Protein AF-A0A7J2Y8M0-F1 (afdb_monomer)

Secondary structure (DSSP, 8-state):
----EEEEETTT-EEPS--TTT----EEEEE-TTS-EEEEETTT--EEEESEEEEE-SS----------

pLDDT: mean 87.89, std 16.54, range [44.12, 98.19]

Solvent-accessible surface area (backbone atoms only — not comparable to full-atom values): 4365 Å² total; per-residue (Å²): 132,85,85,43,72,43,45,25,28,68,87,74,35,41,30,70,60,56,36,94,86,80,59,50,73,42,29,34,58,43,74,47,98,85,72,45,43,28,36,31,23,77,82,78,70,52,72,47,79,35,79,43,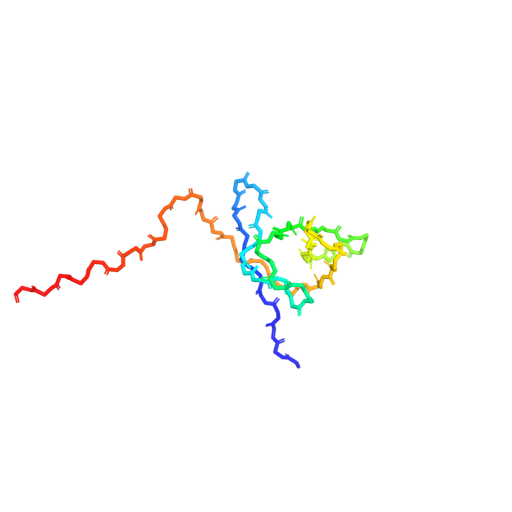78,45,75,38,72,88,64,73,82,81,76,80,78,82,82,79,134

Structure (mmCIF, N/CA/C/O backbone):
data_AF-A0A7J2Y8M0-F1
#
_entry.id   AF-A0A7J2Y8M0-F1
#
loop_
_atom_site.group_PDB
_atom_site.id
_atom_site.type_symbol
_atom_site.label_atom_id
_atom_site.label_alt_id
_atom_site.label_comp_id
_atom_site.label_asym_id
_atom_site.label_entity_id
_atom_site.label_seq_id
_atom_site.pdbx_PDB_ins_code
_atom_site.Cartn_x
_atom_site.Cartn_y
_atom_site.Cartn_z
_atom_site.occupancy
_atom_site.B_iso_or_equiv
_atom_site.auth_seq_id
_atom_site.auth_comp_id
_atom_site.auth_asym_id
_atom_site.auth_atom_id
_atom_site.pdbx_PDB_model_num
ATOM 1 N N . MET A 1 1 ? -0.042 9.366 -16.816 1.00 68.00 1 MET A N 1
ATOM 2 C CA . MET A 1 1 ? -0.894 9.082 -15.640 1.00 68.00 1 MET A CA 1
ATOM 3 C C . MET A 1 1 ? -0.235 9.718 -14.428 1.00 68.00 1 MET A C 1
ATOM 5 O O . MET A 1 1 ? 0.990 9.769 -14.434 1.00 68.00 1 MET A O 1
ATOM 9 N N . PRO A 1 2 ? -0.994 10.263 -13.464 1.00 82.38 2 PRO A N 1
ATOM 10 C CA . PRO A 1 2 ? -0.405 10.769 -12.228 1.00 82.38 2 PRO A CA 1
ATOM 11 C C . PRO A 1 2 ? 0.244 9.620 -11.446 1.00 82.38 2 PRO A C 1
ATOM 13 O O . PRO A 1 2 ? -0.275 8.506 -11.459 1.00 82.38 2 PRO A O 1
ATOM 16 N N . GLU A 1 3 ? 1.376 9.907 -10.806 1.00 91.50 3 GLU A N 1
ATOM 17 C CA . GLU A 1 3 ? 2.107 8.968 -9.948 1.00 91.50 3 GLU A CA 1
ATOM 18 C C . GLU A 1 3 ? 1.234 8.542 -8.754 1.00 91.50 3 GLU A C 1
ATOM 20 O O . GLU A 1 3 ? 0.640 9.385 -8.073 1.00 91.50 3 GLU A O 1
ATOM 25 N N . VAL A 1 4 ? 1.163 7.238 -8.483 1.00 93.38 4 VAL A N 1
ATOM 26 C CA . VAL A 1 4 ? 0.479 6.661 -7.323 1.00 93.38 4 VAL A CA 1
ATOM 27 C C . VAL A 1 4 ? 1.484 6.490 -6.190 1.00 93.38 4 VAL A C 1
ATOM 29 O O . VAL A 1 4 ? 2.267 5.541 -6.160 1.00 93.38 4 VAL A O 1
ATOM 32 N N . VAL A 1 5 ? 1.438 7.405 -5.224 1.00 95.94 5 VAL A N 1
ATOM 33 C CA . VAL A 1 5 ? 2.291 7.379 -4.030 1.00 95.94 5 VAL A CA 1
ATOM 34 C C . VAL A 1 5 ? 1.484 6.886 -2.831 1.00 95.94 5 VAL A C 1
ATOM 36 O O . VAL A 1 5 ? 0.422 7.432 -2.527 1.00 95.94 5 VAL A O 1
ATOM 39 N N . ILE A 1 6 ? 1.986 5.870 -2.125 1.00 96.19 6 ILE A N 1
ATOM 40 C CA . ILE A 1 6 ? 1.388 5.384 -0.871 1.00 96.19 6 ILE A CA 1
ATOM 41 C C . ILE A 1 6 ? 2.234 5.775 0.335 1.00 96.19 6 ILE A C 1
ATOM 43 O O . ILE A 1 6 ? 3.456 5.808 0.257 1.00 96.19 6 ILE A O 1
ATOM 47 N N . ARG A 1 7 ? 1.584 6.041 1.471 1.00 96.50 7 ARG A N 1
ATOM 48 C CA . ARG A 1 7 ? 2.254 6.361 2.738 1.00 96.50 7 ARG A CA 1
ATOM 49 C C . ARG A 1 7 ? 2.213 5.169 3.674 1.00 96.50 7 ARG A C 1
ATOM 51 O O . ARG A 1 7 ? 1.118 4.767 4.058 1.00 96.50 7 ARG A O 1
ATOM 58 N N . ALA A 1 8 ? 3.370 4.633 4.049 1.00 96.75 8 ALA A N 1
ATOM 59 C CA . ALA A 1 8 ? 3.471 3.444 4.890 1.00 96.75 8 ALA A CA 1
ATOM 60 C C . ALA A 1 8 ? 4.230 3.727 6.194 1.00 96.75 8 ALA A C 1
ATOM 62 O O . ALA A 1 8 ? 5.295 4.348 6.182 1.00 96.75 8 ALA A O 1
ATOM 63 N N . LEU A 1 9 ? 3.700 3.246 7.321 1.00 95.25 9 LEU A N 1
ATOM 64 C CA . LEU A 1 9 ? 4.387 3.272 8.609 1.00 95.25 9 LEU A CA 1
ATOM 65 C C . LEU A 1 9 ? 5.626 2.384 8.549 1.00 95.25 9 LEU A C 1
ATOM 67 O O . LEU A 1 9 ? 5.525 1.177 8.341 1.00 95.25 9 LEU A O 1
ATOM 71 N N . LYS A 1 10 ? 6.797 2.970 8.794 1.00 93.38 10 LYS A N 1
ATOM 72 C CA . LYS A 1 10 ? 8.086 2.271 8.703 1.00 93.38 10 LYS A CA 1
ATOM 73 C C . LYS A 1 10 ? 8.193 1.070 9.650 1.00 93.38 10 LYS A C 1
ATOM 75 O O . LYS A 1 10 ? 8.844 0.088 9.320 1.00 93.38 10 LYS A O 1
ATOM 80 N N . VAL A 1 11 ? 7.547 1.147 10.814 1.00 93.19 11 VAL A N 1
ATOM 81 C CA . VAL A 1 11 ? 7.597 0.110 11.859 1.00 93.19 11 VAL A CA 1
ATOM 82 C C . VAL A 1 11 ? 6.721 -1.112 11.561 1.00 93.19 11 VAL A C 1
ATOM 84 O O . VAL A 1 11 ? 7.012 -2.196 12.052 1.00 93.19 11 VAL A O 1
ATOM 87 N N . SER A 1 12 ? 5.650 -0.955 10.777 1.00 93.50 12 SER A N 1
ATOM 88 C CA . SER A 1 12 ? 4.624 -1.997 10.614 1.00 93.50 12 SER A CA 1
ATOM 89 C C . SER A 1 12 ? 4.230 -2.292 9.169 1.00 93.50 12 SER A C 1
ATOM 91 O O . SER A 1 12 ? 3.517 -3.259 8.927 1.00 93.50 12 SER A O 1
ATOM 93 N N . GLY A 1 13 ? 4.633 -1.457 8.208 1.00 95.00 13 GLY A N 1
ATOM 94 C CA . GLY A 1 13 ? 4.143 -1.533 6.832 1.00 95.00 13 GLY A CA 1
ATOM 95 C C . GLY A 1 13 ? 2.664 -1.159 6.689 1.00 95.00 13 GLY A C 1
ATOM 96 O O . GLY A 1 13 ? 2.081 -1.398 5.638 1.00 95.00 13 GLY A O 1
ATOM 97 N N . TYR A 1 14 ? 2.033 -0.580 7.713 1.00 96.44 14 TYR A N 1
ATOM 98 C CA . TYR A 1 14 ? 0.644 -0.130 7.620 1.00 96.44 14 TYR A CA 1
ATOM 99 C C . TYR A 1 14 ? 0.524 1.057 6.661 1.00 96.44 14 TYR A C 1
ATOM 101 O O . TYR A 1 14 ? 1.204 2.070 6.840 1.00 96.44 14 TYR A O 1
ATOM 109 N N . VAL A 1 15 ? -0.351 0.948 5.665 1.00 97.25 15 VAL A N 1
ATOM 110 C CA . VAL A 1 15 ? -0.540 1.959 4.620 1.00 97.25 15 VAL A CA 1
ATOM 111 C C . VAL A 1 15 ? -1.717 2.866 4.980 1.00 97.25 15 VAL A C 1
ATOM 113 O O . VAL A 1 15 ? -2.826 2.392 5.215 1.00 97.25 15 VAL A O 1
ATOM 116 N N . LYS A 1 16 ? -1.497 4.187 4.999 1.00 95.25 16 LYS A N 1
ATOM 117 C CA . LYS A 1 16 ? -2.541 5.174 5.315 1.00 95.25 16 LYS A CA 1
ATOM 118 C C . LYS A 1 16 ? -3.572 5.340 4.189 1.00 95.25 16 LYS A C 1
ATOM 120 O O . LYS A 1 16 ? -3.254 5.255 3.000 1.00 95.25 16 LYS A O 1
ATOM 125 N N . GLY A 1 17 ? -4.791 5.690 4.606 1.00 93.69 17 GLY A N 1
ATOM 126 C CA . GLY A 1 17 ? -5.921 6.084 3.772 1.00 93.69 17 GLY A CA 1
ATOM 127 C C . GLY A 1 17 ? -6.988 4.990 3.600 1.00 93.69 17 GLY A C 1
ATOM 128 O O . GLY A 1 17 ? -6.736 3.805 3.847 1.00 93.69 17 GLY A O 1
ATOM 129 N N . PRO A 1 18 ? -8.159 5.336 3.029 1.00 95.94 18 PRO A N 1
ATOM 130 C CA . PRO A 1 18 ? -9.268 4.401 2.827 1.00 95.94 18 PRO A CA 1
ATOM 131 C C . PRO A 1 18 ? -9.086 3.523 1.588 1.00 95.94 18 PRO A C 1
ATOM 133 O O . PRO A 1 18 ? -8.617 3.992 0.550 1.00 95.94 18 PRO A O 1
ATOM 136 N N . CYS A 1 19 ? -9.466 2.250 1.666 1.00 96.56 19 CYS A N 1
ATOM 137 C CA . CYS A 1 19 ? -9.567 1.396 0.486 1.00 96.56 19 CYS A CA 1
ATOM 138 C C . CYS A 1 19 ? -10.572 2.005 -0.515 1.00 96.56 19 CYS A C 1
ATOM 140 O O . CYS A 1 19 ? -11.708 2.278 -0.124 1.00 96.56 19 CYS A O 1
ATOM 142 N N . PRO A 1 20 ? -10.223 2.163 -1.805 1.00 94.62 20 PRO A N 1
ATOM 143 C CA . PRO A 1 20 ? -11.122 2.745 -2.804 1.00 94.62 20 PRO A CA 1
ATOM 144 C C . PRO A 1 20 ? -12.373 1.893 -3.075 1.00 94.62 20 PRO A C 1
ATOM 146 O O . PRO A 1 20 ? -13.347 2.404 -3.617 1.00 94.62 20 PRO A O 1
ATOM 149 N N . LYS A 1 21 ? -12.364 0.607 -2.695 1.00 97.31 21 LYS A N 1
ATOM 150 C CA . LYS A 1 21 ? -13.484 -0.321 -2.899 1.00 97.31 21 LYS A CA 1
ATOM 151 C C . LYS A 1 21 ? -14.460 -0.367 -1.729 1.00 97.31 21 LYS A C 1
ATOM 153 O O . LYS A 1 21 ? -15.664 -0.341 -1.949 1.00 97.31 21 LYS A O 1
ATOM 158 N N . CYS A 1 22 ? -13.960 -0.476 -0.495 1.00 97.19 22 CYS A N 1
ATOM 159 C CA . CYS A 1 22 ? -14.805 -0.665 0.693 1.00 97.19 22 CYS A CA 1
ATOM 160 C C . CYS A 1 22 ? -14.781 0.511 1.681 1.00 97.19 22 CYS A C 1
ATOM 162 O O . CYS A 1 22 ? -15.506 0.482 2.672 1.00 97.19 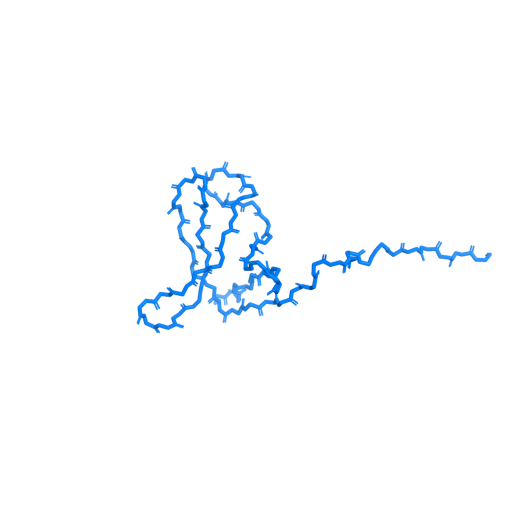22 CYS A O 1
ATOM 164 N N . GLY A 1 23 ? -13.942 1.524 1.449 1.00 96.31 23 GLY A N 1
ATOM 165 C CA . GLY A 1 23 ? -13.837 2.729 2.276 1.00 96.31 23 GLY A CA 1
ATOM 166 C C . GLY A 1 23 ? -13.105 2.559 3.611 1.00 96.31 23 GLY A C 1
ATOM 167 O O . GLY A 1 23 ? -12.831 3.556 4.269 1.00 96.31 23 GLY A O 1
ATOM 168 N N . LYS A 1 24 ? -12.756 1.333 4.022 1.00 95.88 24 LYS A N 1
ATOM 169 C CA . LYS A 1 24 ? -12.085 1.072 5.307 1.00 95.88 24 LYS A CA 1
ATOM 170 C C . LYS A 1 24 ? -10.602 1.438 5.270 1.00 95.88 24 LYS A C 1
ATOM 172 O O . LYS A 1 24 ? -9.916 1.177 4.279 1.00 95.88 24 LYS A O 1
ATOM 177 N N . GLU A 1 25 ? -10.102 1.990 6.369 1.00 94.31 25 GLU A N 1
ATOM 178 C CA . GLU A 1 25 ? -8.683 2.297 6.577 1.00 94.31 25 GLU A CA 1
ATOM 179 C C . GLU A 1 25 ? -7.978 1.110 7.234 1.00 94.31 25 GLU A C 1
ATOM 181 O O . GLU A 1 25 ? -7.628 1.136 8.404 1.00 94.31 25 GLU A O 1
ATOM 186 N N . GLU A 1 26 ? -7.839 0.021 6.486 1.00 93.44 26 GLU A N 1
ATOM 187 C CA . GLU A 1 26 ? -7.159 -1.193 6.945 1.00 93.44 26 GLU A CA 1
ATOM 188 C C . GLU A 1 26 ? -6.324 -1.714 5.777 1.00 93.44 26 GLU A C 1
ATOM 190 O O . GLU A 1 26 ? -6.750 -2.612 5.046 1.00 93.44 26 GLU A O 1
ATOM 195 N N . ARG A 1 27 ? -5.182 -1.067 5.512 1.00 97.75 27 ARG A N 1
ATOM 196 C CA . ARG A 1 27 ? -4.312 -1.397 4.376 1.00 97.75 27 ARG A CA 1
ATOM 197 C C . ARG A 1 27 ? -2.907 -1.785 4.830 1.00 97.75 27 ARG A C 1
ATOM 199 O O . ARG A 1 27 ? -2.322 -1.132 5.692 1.00 97.75 27 ARG A O 1
ATOM 206 N N . GLY A 1 28 ? -2.365 -2.838 4.229 1.00 97.50 28 GLY A N 1
ATOM 207 C CA . GLY A 1 28 ? -0.997 -3.311 4.429 1.00 97.50 28 GLY A CA 1
ATOM 208 C C . GLY A 1 28 ? -0.146 -3.091 3.183 1.00 97.50 28 GLY A C 1
ATOM 209 O O . GLY A 1 28 ? -0.656 -3.115 2.064 1.00 97.50 28 GLY A O 1
ATOM 210 N N . LEU A 1 29 ? 1.148 -2.855 3.379 1.00 97.81 29 LEU A N 1
ATOM 211 C CA . LEU A 1 29 ? 2.132 -2.816 2.306 1.00 97.81 29 LEU A CA 1
ATOM 212 C C . LEU A 1 29 ? 2.355 -4.233 1.775 1.00 97.81 29 LEU A C 1
ATOM 214 O O . LEU A 1 29 ? 2.599 -5.151 2.558 1.00 97.81 29 LEU A O 1
ATOM 218 N N . VAL A 1 30 ? 2.326 -4.392 0.455 1.00 97.31 30 VAL A N 1
ATOM 219 C CA . VAL A 1 30 ? 2.599 -5.674 -0.204 1.00 97.31 30 VAL A CA 1
ATOM 220 C C . VAL A 1 30 ? 3.652 -5.517 -1.291 1.00 97.31 30 VAL A C 1
ATOM 222 O O . VAL A 1 30 ? 3.775 -4.462 -1.917 1.00 97.31 30 VAL A O 1
ATOM 225 N N . MET A 1 31 ? 4.411 -6.587 -1.506 1.00 96.06 31 MET A N 1
ATOM 226 C CA . MET A 1 31 ? 5.338 -6.738 -2.621 1.00 96.06 31 MET A CA 1
ATOM 227 C C . MET A 1 31 ? 4.799 -7.841 -3.532 1.00 96.06 31 MET A C 1
ATOM 229 O O . MET A 1 31 ? 4.414 -8.903 -3.048 1.00 96.06 31 MET A O 1
ATOM 233 N N . PHE A 1 32 ? 4.740 -7.572 -4.831 1.00 95.19 32 PHE A N 1
ATOM 234 C CA . PHE A 1 32 ? 4.303 -8.525 -5.848 1.00 95.19 32 PHE A CA 1
ATOM 235 C C . PHE A 1 32 ? 5.482 -9.373 -6.352 1.00 95.19 32 PHE A C 1
ATOM 237 O O . PHE A 1 32 ? 6.645 -9.029 -6.136 1.00 95.19 32 PHE A O 1
ATOM 244 N N . ASP A 1 33 ? 5.183 -10.454 -7.077 1.00 95.50 33 ASP A N 1
ATOM 245 C CA . ASP A 1 33 ? 6.194 -11.376 -7.623 1.00 95.50 33 ASP A CA 1
ATOM 246 C C . ASP A 1 33 ? 7.153 -10.719 -8.632 1.00 95.50 33 ASP A C 1
ATOM 248 O O . ASP A 1 33 ? 8.279 -11.175 -8.818 1.00 95.50 33 ASP A O 1
ATOM 252 N N . ASP A 1 34 ? 6.728 -9.629 -9.277 1.00 96.19 34 ASP A N 1
ATOM 253 C CA . ASP A 1 34 ? 7.545 -8.821 -10.190 1.00 96.19 34 ASP A CA 1
ATOM 254 C C . ASP A 1 34 ? 8.355 -7.731 -9.468 1.00 96.19 34 ASP A C 1
ATOM 256 O O . ASP A 1 34 ? 8.862 -6.809 -10.107 1.00 96.19 34 ASP A O 1
ATOM 260 N N . PHE A 1 35 ? 8.481 -7.831 -8.140 1.00 91.12 35 PHE A N 1
ATOM 261 C CA . PHE A 1 35 ? 9.108 -6.843 -7.257 1.00 91.12 35 PHE A CA 1
ATOM 262 C C . PHE A 1 35 ? 8.417 -5.472 -7.251 1.00 91.12 35 PHE A C 1
ATOM 264 O O . PHE A 1 35 ? 8.942 -4.523 -6.659 1.00 91.12 35 PHE A O 1
ATOM 271 N N . ALA A 1 36 ? 7.232 -5.344 -7.860 1.00 95.75 36 ALA A N 1
ATOM 272 C CA . ALA A 1 36 ? 6.426 -4.144 -7.711 1.00 95.75 36 ALA A CA 1
ATOM 273 C C . ALA A 1 36 ? 5.952 -4.006 -6.260 1.00 95.75 36 ALA A C 1
ATOM 275 O O . ALA A 1 36 ? 5.727 -4.993 -5.555 1.00 95.75 36 ALA A O 1
ATOM 276 N N . ILE A 1 37 ? 5.760 -2.766 -5.822 1.00 96.12 37 ILE A N 1
ATOM 277 C CA . ILE A 1 37 ? 5.203 -2.465 -4.506 1.00 96.12 37 ILE A CA 1
ATOM 278 C C . ILE A 1 37 ? 3.753 -2.010 -4.670 1.00 96.12 37 ILE A C 1
ATOM 280 O O . ILE A 1 37 ? 3.365 -1.401 -5.669 1.00 96.12 37 ILE A O 1
ATOM 284 N N . GLY A 1 38 ? 2.930 -2.302 -3.675 1.00 97.31 38 GLY A N 1
ATOM 285 C CA . GLY A 1 38 ? 1.577 -1.790 -3.611 1.00 97.31 38 GLY A CA 1
ATOM 286 C C . GLY A 1 38 ? 0.982 -1.905 -2.225 1.00 97.31 38 GLY A C 1
ATOM 287 O O . GLY A 1 38 ? 1.683 -1.951 -1.214 1.00 97.31 38 GLY A O 1
ATOM 288 N N . TRP A 1 39 ? -0.338 -1.937 -2.190 1.00 98.00 39 TRP A N 1
ATOM 289 C CA . TRP A 1 39 ? -1.109 -2.085 -0.971 1.00 98.00 39 TRP A CA 1
ATOM 290 C C . TRP A 1 39 ? -2.165 -3.173 -1.143 1.00 98.00 39 TRP A C 1
ATOM 292 O O . TRP A 1 39 ? -2.699 -3.367 -2.235 1.00 98.00 39 TRP A O 1
ATOM 302 N N . GLU A 1 40 ? -2.492 -3.837 -0.043 1.00 98.19 40 GLU A N 1
ATOM 303 C CA . GLU A 1 40 ? -3.628 -4.745 0.085 1.00 98.19 40 GLU A CA 1
ATOM 304 C C . GLU A 1 40 ? -4.577 -4.205 1.153 1.00 98.19 40 GLU A C 1
ATOM 306 O O . GLU A 1 40 ? -4.152 -3.773 2.224 1.00 98.19 40 GLU A O 1
ATOM 311 N N . CYS A 1 41 ? -5.877 -4.214 0.876 1.00 98.19 41 CYS A N 1
ATOM 312 C CA . CYS A 1 41 ? -6.896 -3.960 1.877 1.00 98.19 41 CYS A CA 1
ATOM 313 C C . CYS A 1 41 ? -7.149 -5.224 2.694 1.00 98.19 41 CYS A C 1
ATOM 315 O O . CYS 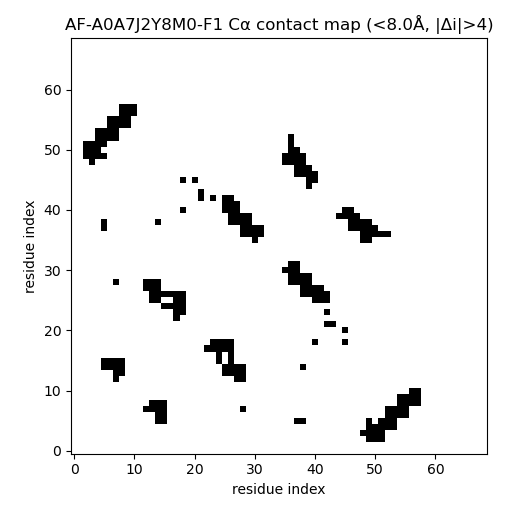A 1 41 ? -7.786 -6.164 2.225 1.00 98.19 41 CYS A O 1
ATOM 317 N N . LEU A 1 42 ? -6.764 -5.177 3.963 1.00 97.00 42 LEU A N 1
ATOM 318 C CA . LEU A 1 42 ? -6.906 -6.268 4.923 1.00 97.00 42 LEU A CA 1
ATOM 319 C C . LEU A 1 42 ? -8.374 -6.596 5.244 1.00 97.00 42 LEU A C 1
ATOM 321 O O . LEU A 1 42 ? -8.672 -7.659 5.777 1.00 97.00 42 LEU A O 1
ATOM 325 N N . ALA A 1 43 ? -9.303 -5.700 4.900 1.00 97.19 43 ALA A N 1
ATOM 326 C CA . ALA A 1 43 ? -10.725 -5.884 5.160 1.00 97.19 43 ALA A CA 1
ATOM 327 C C . ALA A 1 43 ? -11.502 -6.563 4.021 1.00 97.19 43 ALA A C 1
ATOM 329 O O . ALA A 1 43 ? -12.558 -7.141 4.273 1.00 97.19 43 ALA A O 1
ATOM 330 N N . CYS A 1 44 ? -11.059 -6.425 2.765 1.00 97.50 44 CYS A N 1
ATOM 331 C CA . CYS A 1 44 ? -11.800 -6.943 1.602 1.00 97.50 44 CYS A CA 1
ATOM 332 C C . CYS A 1 44 ? -10.930 -7.585 0.509 1.00 97.50 44 CYS A C 1
ATOM 334 O O . CYS A 1 44 ? -11.474 -8.008 -0.511 1.00 97.50 44 CYS A O 1
ATOM 336 N N . GLY A 1 45 ? -9.609 -7.645 0.705 1.00 97.44 45 GLY A N 1
ATOM 337 C CA . GLY A 1 45 ? -8.646 -8.272 -0.204 1.00 97.44 45 GLY A CA 1
ATOM 338 C C . GLY A 1 45 ? -8.339 -7.478 -1.475 1.00 97.44 45 GLY A C 1
ATOM 339 O O . GLY A 1 45 ? -7.675 -7.992 -2.366 1.00 97.44 45 GLY A O 1
ATOM 340 N N . GLU A 1 46 ? -8.837 -6.244 -1.608 1.00 98.00 46 GLU A N 1
ATOM 341 C CA . GLU A 1 46 ? -8.518 -5.413 -2.773 1.00 98.00 46 GLU A CA 1
ATOM 342 C C . GLU A 1 46 ? -7.032 -5.057 -2.792 1.00 98.00 46 GLU A C 1
ATOM 344 O O . GLU A 1 46 ? -6.495 -4.638 -1.768 1.00 98.00 46 GLU A O 1
ATOM 349 N N . VAL A 1 47 ? -6.398 -5.151 -3.959 1.00 97.38 47 VAL A N 1
ATOM 350 C CA . VAL A 1 47 ? -4.983 -4.821 -4.140 1.00 97.38 47 VAL A CA 1
ATOM 351 C C .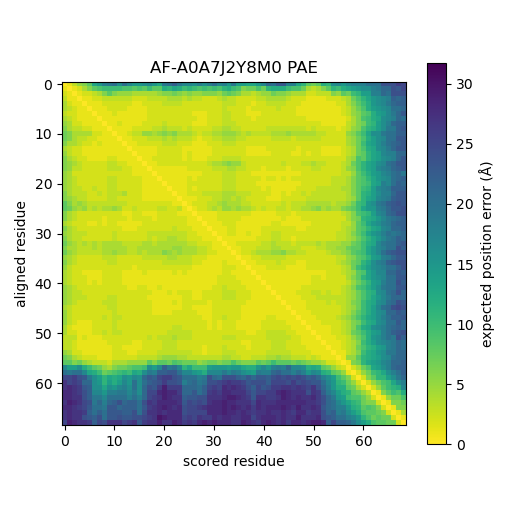 VAL A 1 47 ? -4.807 -3.691 -5.143 1.00 97.38 47 VAL A C 1
ATOM 353 O O . VAL A 1 47 ? -5.513 -3.612 -6.146 1.00 97.38 47 VAL A O 1
ATOM 356 N N . GLY A 1 48 ? -3.832 -2.824 -4.895 1.00 96.38 48 GLY A N 1
ATOM 357 C CA . GLY A 1 48 ? -3.465 -1.757 -5.819 1.00 96.38 48 GLY A CA 1
ATOM 358 C C . GLY A 1 48 ? -1.958 -1.607 -5.922 1.00 96.38 48 GLY A C 1
ATOM 359 O O . GLY A 1 48 ? -1.246 -1.706 -4.925 1.00 96.38 48 GLY A O 1
ATOM 360 N N . ARG A 1 49 ? -1.469 -1.350 -7.137 1.00 96.88 49 ARG A N 1
ATOM 361 C CA . ARG A 1 49 ? -0.055 -1.042 -7.385 1.00 96.88 49 ARG A CA 1
ATOM 362 C C . ARG A 1 49 ? 0.248 0.413 -7.043 1.00 96.88 49 ARG A C 1
ATOM 364 O O . ARG A 1 49 ? -0.616 1.278 -7.192 1.00 96.88 49 ARG A O 1
ATOM 371 N N . ALA A 1 50 ? 1.467 0.656 -6.584 1.00 96.75 50 ALA A N 1
ATOM 372 C CA . ALA A 1 50 ? 1.994 1.981 -6.310 1.00 96.75 50 ALA A CA 1
ATOM 373 C C . ALA A 1 50 ? 3.309 2.178 -7.068 1.00 96.75 50 ALA A C 1
ATOM 375 O O . ALA A 1 50 ? 4.087 1.241 -7.233 1.00 96.75 50 ALA A O 1
ATOM 376 N N . ASP A 1 51 ? 3.563 3.409 -7.494 1.00 96.62 51 ASP A N 1
ATOM 377 C CA . ASP A 1 51 ? 4.825 3.790 -8.127 1.00 96.62 51 ASP A CA 1
ATOM 378 C C . ASP A 1 51 ? 5.908 4.062 -7.071 1.00 96.62 51 ASP A C 1
ATOM 380 O O . ASP A 1 51 ? 7.094 3.830 -7.307 1.00 96.62 51 ASP A O 1
ATOM 384 N N . ARG A 1 52 ? 5.506 4.536 -5.880 1.00 95.81 52 ARG A N 1
ATOM 385 C CA . ARG A 1 52 ? 6.427 4.915 -4.801 1.00 95.81 52 ARG A CA 1
ATOM 386 C C . ARG A 1 52 ? 5.806 4.774 -3.413 1.00 95.81 52 ARG A C 1
ATOM 388 O O . ARG A 1 52 ? 4.608 4.980 -3.218 1.00 95.81 52 ARG A O 1
ATOM 395 N N . VAL A 1 53 ? 6.659 4.484 -2.430 1.00 96.25 53 VAL A N 1
ATOM 396 C CA . VAL A 1 53 ? 6.316 4.490 -1.002 1.00 96.25 53 VAL A CA 1
ATOM 397 C C . VAL A 1 53 ? 6.960 5.692 -0.318 1.00 96.25 53 VAL A C 1
ATOM 399 O 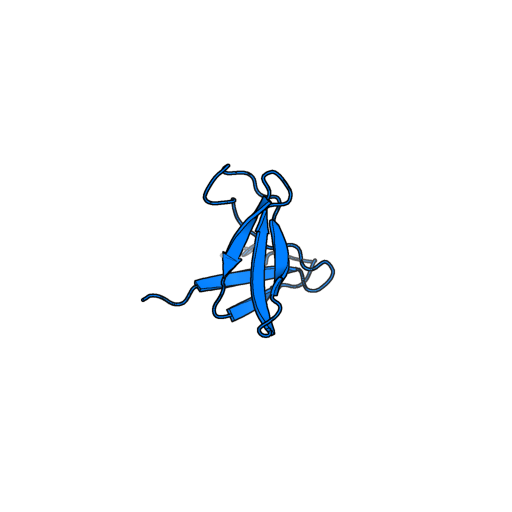O . VAL A 1 53 ? 8.179 5.852 -0.338 1.00 96.25 53 VAL A O 1
ATOM 402 N N . GLU A 1 54 ? 6.141 6.512 0.328 1.00 96.81 54 GLU A N 1
ATOM 403 C CA . GLU A 1 54 ? 6.568 7.478 1.333 1.00 96.81 54 GLU A CA 1
ATOM 404 C C . GLU A 1 54 ? 6.554 6.812 2.711 1.00 96.81 54 GLU A C 1
ATOM 406 O O . GLU A 1 54 ? 5.502 6.452 3.243 1.00 96.81 54 GLU A O 1
ATOM 411 N N . TRP A 1 55 ? 7.734 6.646 3.300 1.00 95.06 55 TRP A N 1
ATOM 412 C CA . TRP A 1 55 ? 7.868 6.083 4.638 1.00 95.06 55 TRP A CA 1
ATOM 413 C C . TRP A 1 55 ? 7.606 7.151 5.694 1.00 95.06 55 TRP A C 1
ATOM 415 O O . TRP A 1 55 ? 8.241 8.204 5.684 1.00 95.06 55 TRP A O 1
ATOM 425 N N . ILE A 1 56 ? 6.690 6.859 6.612 1.00 94.12 56 ILE A N 1
ATOM 426 C CA . ILE A 1 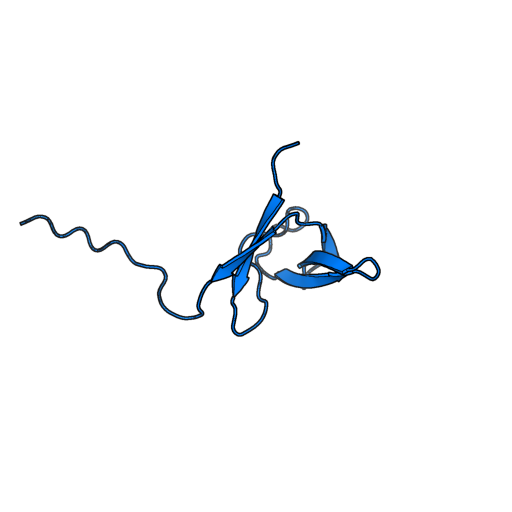56 ? 6.347 7.725 7.742 1.00 94.12 56 ILE A CA 1
ATOM 427 C C . ILE A 1 56 ? 6.725 7.046 9.063 1.00 94.12 56 ILE A C 1
ATOM 429 O O . ILE A 1 56 ? 6.532 5.838 9.237 1.00 94.12 56 ILE A O 1
ATOM 433 N N . ASP A 1 57 ? 7.284 7.815 9.995 1.00 90.56 57 ASP A N 1
ATOM 434 C CA . ASP A 1 57 ? 7.641 7.317 11.322 1.00 90.56 57 ASP A CA 1
ATOM 435 C C . ASP A 1 57 ? 6.391 7.168 12.207 1.00 90.56 57 ASP A C 1
ATOM 437 O O . ASP A 1 57 ? 5.444 7.951 12.136 1.00 90.56 57 ASP A O 1
ATOM 441 N N . GLY A 1 58 ? 6.372 6.121 13.039 1.00 67.81 58 GLY A N 1
ATOM 442 C CA . GLY A 1 58 ? 5.243 5.744 13.904 1.00 67.81 58 GLY A CA 1
ATOM 443 C C . GLY A 1 58 ? 5.060 6.612 15.149 1.00 67.81 58 GLY A C 1
ATOM 444 O O . GLY A 1 58 ? 4.564 6.131 16.163 1.00 67.81 58 GLY A O 1
ATOM 445 N N . GLY A 1 59 ? 5.480 7.871 15.090 1.00 64.56 59 GLY A N 1
ATOM 446 C CA . GLY A 1 59 ? 5.378 8.832 16.175 1.00 64.56 59 GLY A CA 1
ATOM 447 C C . GLY A 1 59 ? 5.360 10.237 15.599 1.00 64.56 59 GLY A C 1
ATOM 448 O O . GLY A 1 59 ? 6.206 10.579 14.779 1.00 64.56 59 GLY A O 1
ATOM 449 N N . THR A 1 60 ? 4.387 11.034 16.038 1.00 50.12 60 THR A N 1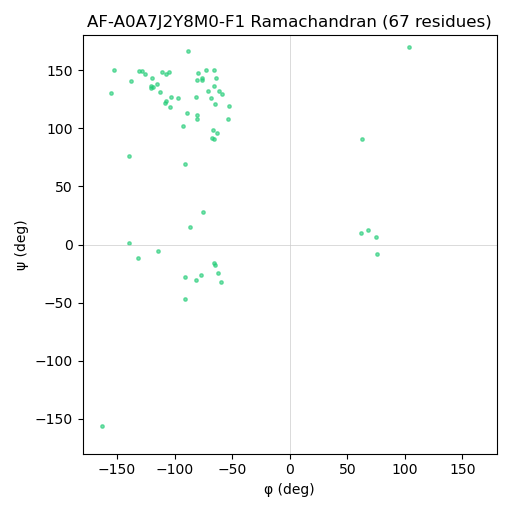
ATOM 450 C CA . THR A 1 60 ? 4.132 12.425 15.634 1.00 50.12 60 THR A CA 1
ATOM 451 C C . THR A 1 60 ? 3.788 12.624 14.155 1.00 50.12 60 THR A C 1
ATOM 453 O O . THR A 1 60 ? 4.625 12.953 13.321 1.00 50.12 60 THR A O 1
ATOM 456 N N . GLU A 1 61 ? 2.486 12.582 13.853 1.00 51.53 61 GLU A N 1
ATOM 457 C CA . GLU A 1 61 ? 1.952 13.610 12.958 1.00 51.53 61 GLU A CA 1
ATOM 458 C C . GLU A 1 61 ? 2.382 14.950 13.561 1.00 51.53 61 GLU A C 1
ATOM 460 O O . GLU A 1 61 ? 2.117 15.210 14.734 1.00 51.53 61 GLU A O 1
ATOM 465 N N . SER A 1 62 ? 3.154 15.745 12.821 1.00 48.22 62 SER A N 1
ATOM 466 C CA . SER A 1 62 ? 3.523 17.084 13.264 1.00 48.22 62 SER A CA 1
ATOM 467 C C . SER A 1 62 ? 2.242 17.913 13.318 1.00 48.22 62 SER A C 1
ATOM 469 O O . SER A 1 62 ? 1.811 18.491 12.321 1.00 48.22 62 SER A O 1
ATOM 471 N N . SER A 1 63 ? 1.595 17.910 14.483 1.00 47.19 63 SER A N 1
ATOM 472 C CA . SER A 1 63 ? 0.616 18.911 14.871 1.00 47.19 63 SER A CA 1
ATOM 473 C C . SER A 1 63 ? 1.304 20.253 14.696 1.00 47.19 63 SER A C 1
ATOM 475 O O . SER A 1 63 ? 2.243 20.584 15.419 1.00 47.19 63 SER A O 1
ATOM 477 N N . THR A 1 64 ? 0.900 20.990 13.674 1.00 47.59 64 THR A N 1
ATOM 478 C CA . THR A 1 64 ? 1.382 22.338 13.415 1.00 47.59 64 THR A CA 1
ATOM 479 C C . THR A 1 64 ? 0.850 23.210 14.554 1.00 47.59 64 THR A C 1
ATOM 481 O O . THR A 1 64 ? -0.283 23.677 14.515 1.00 47.5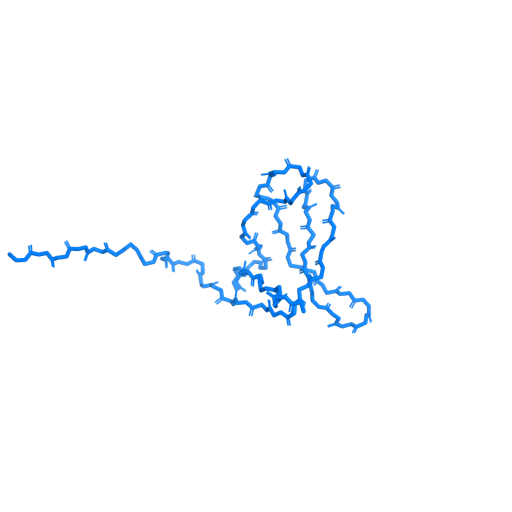9 64 THR A O 1
ATOM 484 N N . GLU A 1 65 ? 1.630 23.354 15.627 1.00 44.12 65 GLU A N 1
ATOM 485 C CA . GLU A 1 65 ? 1.376 24.329 16.686 1.00 44.12 65 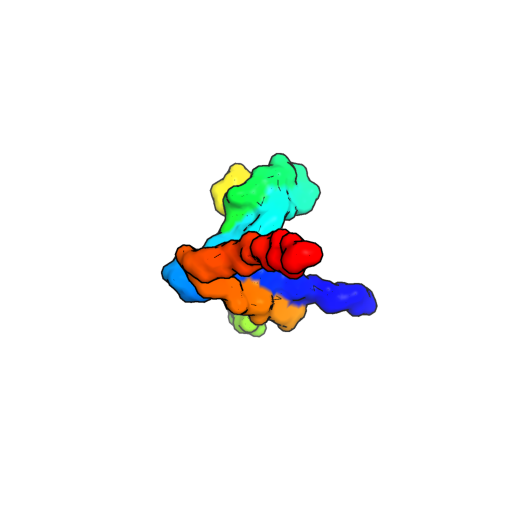GLU A CA 1
ATOM 486 C C . GLU A 1 65 ? 1.572 25.717 16.066 1.00 44.12 65 GLU A C 1
ATOM 488 O O . GLU A 1 65 ? 2.695 26.186 15.875 1.00 44.12 65 GLU A O 1
ATOM 493 N N . THR A 1 66 ? 0.472 26.367 15.682 1.00 54.97 66 THR A N 1
ATOM 494 C CA . THR A 1 66 ? 0.468 27.795 15.370 1.00 54.97 66 THR A CA 1
ATOM 495 C C . THR A 1 66 ? 0.824 28.556 16.645 1.00 54.97 66 THR A C 1
ATOM 497 O O . THR A 1 66 ? -0.040 28.839 17.469 1.00 54.97 66 THR A O 1
ATOM 500 N N . ARG A 1 67 ? 2.103 28.903 16.813 1.00 51.81 67 ARG A N 1
ATOM 501 C CA . ARG A 1 67 ? 2.495 30.025 17.668 1.00 51.81 67 ARG A CA 1
ATOM 502 C C . ARG A 1 67 ? 2.292 31.309 16.872 1.00 51.81 67 ARG A C 1
ATOM 504 O O . ARG A 1 67 ? 3.024 31.581 15.920 1.00 51.81 67 ARG A O 1
ATOM 511 N N . HIS A 1 68 ? 1.273 32.072 17.241 1.00 54.75 68 HIS A N 1
ATOM 512 C CA . HIS A 1 68 ? 1.269 33.512 17.030 1.00 54.75 68 HIS A CA 1
ATOM 513 C C . HIS A 1 68 ? 1.433 34.168 18.396 1.00 54.75 68 HIS A C 1
ATOM 515 O O . HIS A 1 68 ? 0.691 33.852 19.325 1.00 54.75 68 HIS A O 1
ATOM 521 N N . ASP A 1 69 ? 2.499 34.959 18.471 1.00 59.16 69 ASP A N 1
ATOM 522 C CA . ASP A 1 69 ? 2.852 35.907 19.526 1.00 59.16 69 ASP A CA 1
ATOM 523 C C . ASP A 1 69 ? 1.794 37.016 19.628 1.00 59.16 69 ASP A C 1
ATOM 525 O O . ASP A 1 69 ? 1.325 37.472 18.554 1.00 59.16 69 ASP A O 1
#

Foldseek 3Di:
DDFFEWEAEPVFQQTAAADPPPGDRAKGWDADPVRFIWIARPVPGDIDTGPYYDYDYPDDPPPPPDDDD

Radius of gyration: 14.36 Å; Cα contacts (8 Å, |Δi|>4): 125; chains: 1; bounding box: 24×47×35 Å

Mean predicted aligned error: 7.29 Å

Sequence (69 aa):
MPEVVIRALKVSGYVKGPCPKCGKEERGLVMFDDFAIGWECLACGEVGRADRVEWIDGGTESSTETRHD

Nearest PDB structures (foldseek):
  6fyx-assembly1_m  TM=7.120E-01  e=1.106E-01  Saccharomyces cerevisiae S288C
  8cas-assembly1_m  TM=7.085E-01  e=1.699E-01  Saccharomyces cerevisiae W303
  8qsz-assembly1_I  TM=6.146E-01  e=3.139E-01  Schizosaccharomyces pombe
  6blp-assembly1_I  TM=6.530E-01  e=1.008E+00  Saccharomyces cerevisiae S288C
  2dk1-assembly1_A  TM=4.899E-01  e=5.621E+00  Homo sapiens